Protein AF-A0A7Z8QVI4-F1 (afdb_monomer_lite)

Foldseek 3Di:
DVVVVVVVVPPDDDDDADDDDLLPDQLVCCCVRDDPQHSVNSVVSNVDHVPPPDDPPVPPPD

Radius of gyration: 19.03 Å; chains: 1; bounding box: 48×29×45 Å

Secondary structure (DSSP, 8-state):
-HHHHHHHTT--PPPP-PPP-TTTS-HHHHHHHSTT--HHHHHHHHHS-STTS--TTTTS--

Structure (mmCIF, N/CA/C/O backbone):
data_AF-A0A7Z8QVI4-F1
#
_entry.id   AF-A0A7Z8QVI4-F1
#
loop_
_atom_site.group_PDB
_atom_site.id
_atom_site.type_symbol
_atom_site.label_atom_id
_atom_site.label_alt_id
_atom_site.label_comp_id
_atom_site.label_asym_id
_atom_site.label_entity_id
_atom_site.label_seq_id
_atom_site.pdbx_PDB_ins_code
_atom_site.Cartn_x
_atom_site.Cartn_y
_atom_site.Cartn_z
_atom_site.occupancy
_atom_site.B_iso_or_equiv
_atom_site.auth_seq_id
_atom_site.auth_comp_id
_atom_site.auth_asym_id
_atom_site.auth_atom_id
_atom_site.pdbx_PDB_model_num
ATOM 1 N N . MET A 1 1 ? -29.506 4.344 30.017 1.00 63.00 1 MET A N 1
ATOM 2 C CA . MET A 1 1 ? -28.287 5.166 29.831 1.00 63.00 1 MET A CA 1
ATOM 3 C C . MET A 1 1 ? -27.002 4.404 30.169 1.00 63.00 1 MET A C 1
ATOM 5 O O . MET A 1 1 ? -26.241 4.120 29.259 1.00 63.00 1 MET A O 1
ATOM 9 N N . LYS A 1 2 ? -26.772 3.963 31.417 1.00 72.56 2 LYS A N 1
ATOM 10 C CA . LYS A 1 2 ? -25.502 3.308 31.820 1.00 72.56 2 LYS A CA 1
ATOM 11 C C . LYS A 1 2 ? -25.207 1.958 31.138 1.00 72.56 2 LYS A C 1
ATOM 13 O O . LYS A 1 2 ? -24.058 1.676 30.835 1.00 72.56 2 LYS A O 1
ATOM 18 N N . LYS A 1 3 ? -26.240 1.166 30.814 1.00 80.88 3 LYS A N 1
ATOM 19 C CA . LYS A 1 3 ? -26.089 -0.104 30.071 1.00 80.88 3 LYS A CA 1
ATOM 20 C C . LYS A 1 3 ? -25.591 0.087 28.629 1.00 80.88 3 LYS A C 1
ATOM 22 O O . LYS A 1 3 ? -24.896 -0.775 28.113 1.00 80.88 3 LYS A O 1
ATOM 27 N N . LEU A 1 4 ? -25.917 1.221 28.005 1.00 88.62 4 LEU A N 1
ATOM 28 C CA . LEU A 1 4 ? -25.497 1.534 26.637 1.00 88.62 4 LEU A CA 1
ATOM 29 C C . LEU A 1 4 ? -24.004 1.882 26.581 1.00 88.62 4 LEU A C 1
ATOM 31 O O . LEU A 1 4 ? -23.310 1.461 25.667 1.00 88.62 4 LEU A O 1
ATOM 35 N N . ILE A 1 5 ? -23.506 2.587 27.600 1.00 88.00 5 ILE A N 1
ATOM 36 C CA . ILE A 1 5 ? -22.086 2.940 27.725 1.00 88.00 5 ILE A CA 1
ATOM 37 C C . ILE A 1 5 ? -21.230 1.675 27.845 1.00 88.00 5 ILE A C 1
ATOM 39 O O . ILE A 1 5 ? -20.232 1.554 27.148 1.00 88.00 5 ILE A O 1
ATOM 43 N N . VAL A 1 6 ? -21.653 0.702 28.660 1.00 88.06 6 VAL A N 1
ATOM 44 C CA . VAL A 1 6 ? -20.937 -0.578 28.806 1.00 88.06 6 VAL A CA 1
ATOM 45 C C . VAL A 1 6 ? -20.899 -1.359 27.487 1.00 88.06 6 VAL A C 1
ATOM 47 O O . VAL A 1 6 ? -19.867 -1.929 27.162 1.00 88.06 6 VAL A O 1
ATOM 50 N N . LEU A 1 7 ? -21.978 -1.343 26.694 1.00 88.69 7 LEU A N 1
ATOM 51 C CA . LEU A 1 7 ? -22.017 -1.995 25.378 1.00 88.69 7 LEU A CA 1
ATOM 52 C C . LEU A 1 7 ? -21.040 -1.353 24.376 1.00 88.69 7 LEU A C 1
ATOM 54 O O . LEU A 1 7 ? -20.367 -2.061 23.632 1.00 88.69 7 LEU A O 1
ATOM 58 N N . LEU A 1 8 ? -20.933 -0.022 24.381 1.00 88.94 8 LEU A N 1
ATOM 59 C CA . LEU A 1 8 ? -20.041 0.725 23.486 1.00 88.94 8 LEU A CA 1
ATOM 60 C C . LEU A 1 8 ? -18.553 0.465 23.766 1.00 88.94 8 LEU A C 1
ATOM 62 O O . LEU A 1 8 ? -17.749 0.517 22.841 1.00 88.94 8 LEU A O 1
ATOM 66 N N . MET A 1 9 ? -18.187 0.135 25.009 1.00 86.56 9 MET A N 1
ATOM 67 C CA . MET A 1 9 ? -16.796 -0.161 25.382 1.00 86.56 9 MET A CA 1
ATOM 68 C C . MET A 1 9 ? -16.256 -1.458 24.757 1.00 86.56 9 MET A C 1
ATOM 70 O O . MET A 1 9 ? -15.044 -1.625 24.684 1.00 86.56 9 MET A O 1
ATOM 74 N N . PHE A 1 10 ? -17.122 -2.355 24.277 1.00 84.69 10 PHE A N 1
ATOM 75 C CA . PHE A 1 10 ? -16.711 -3.605 23.624 1.00 84.69 10 PHE A CA 1
ATOM 76 C C . PHE A 1 10 ? -16.585 -3.499 22.094 1.00 84.69 10 PHE A C 1
ATOM 78 O O . PHE A 1 10 ? -16.187 -4.468 21.456 1.00 84.69 10 PHE A O 1
ATOM 85 N N . LEU A 1 11 ? -16.895 -2.346 21.487 1.00 87.06 11 LEU A N 1
ATOM 86 C CA . LEU A 1 11 ? -16.885 -2.158 20.025 1.00 87.06 11 LEU A CA 1
ATOM 87 C C . LEU A 1 11 ? -15.518 -1.740 19.449 1.00 87.06 11 LEU A C 1
ATOM 89 O O . LEU A 1 11 ? -15.430 -1.344 18.288 1.00 87.06 11 LEU A O 1
ATOM 93 N N . SER A 1 12 ? -14.440 -1.808 20.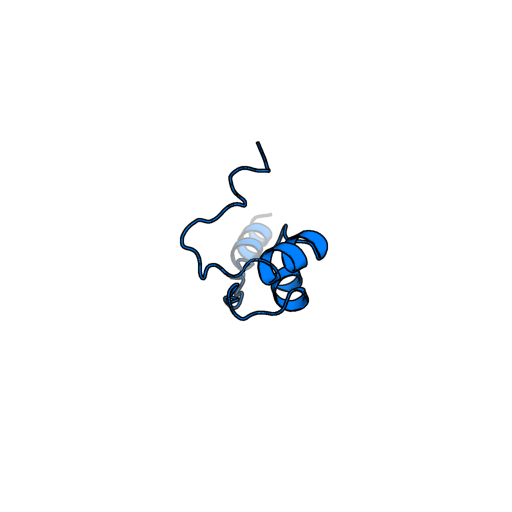231 1.00 81.44 12 SER A N 1
ATOM 94 C CA . SER A 1 12 ? -13.090 -1.517 19.741 1.00 81.44 12 SER A CA 1
ATOM 95 C C . SER A 1 12 ? -12.562 -2.677 18.890 1.00 81.44 12 SER A C 1
ATOM 97 O O . SER A 1 12 ? -12.028 -3.649 19.414 1.00 81.44 12 SER A O 1
ATOM 99 N N . PHE A 1 13 ? -12.700 -2.561 17.569 1.00 80.75 13 PHE A N 1
ATOM 100 C CA . PHE A 1 13 ? -12.101 -3.481 16.600 1.00 80.75 13 PHE A CA 1
ATOM 101 C C . PHE A 1 13 ? -10.754 -2.941 16.109 1.00 80.75 13 PHE A C 1
ATOM 103 O O . PHE A 1 13 ? -10.645 -1.777 15.722 1.00 80.75 13 PHE A O 1
ATOM 110 N N . SER A 1 14 ? -9.725 -3.790 16.103 1.00 83.94 14 SER A N 1
ATOM 111 C CA . SER A 1 14 ? -8.445 -3.484 15.460 1.00 83.94 14 SER A CA 1
ATOM 112 C C . SER A 1 14 ? -8.568 -3.659 13.947 1.00 83.94 14 SER A C 1
ATOM 114 O O . SER A 1 14 ? -9.045 -4.689 13.476 1.00 83.94 14 SER A O 1
ATOM 116 N N . VAL A 1 15 ? -8.117 -2.665 13.182 1.00 81.69 15 VAL A N 1
ATOM 117 C CA . VAL A 1 15 ? -7.933 -2.792 11.732 1.00 81.69 15 VAL A CA 1
ATOM 118 C C . VAL A 1 15 ? -6.588 -3.472 11.476 1.00 81.69 15 VAL A C 1
ATOM 120 O O . VAL A 1 15 ? -5.555 -3.003 11.949 1.00 81.69 15 VAL A O 1
ATOM 123 N N . PHE A 1 16 ? -6.611 -4.577 10.733 1.00 77.56 16 PHE A N 1
ATOM 124 C CA . PHE A 1 16 ? -5.418 -5.224 10.194 1.00 77.56 16 PHE A CA 1
ATOM 125 C C . PHE A 1 16 ? -5.327 -4.886 8.707 1.00 77.56 16 PHE A C 1
ATOM 127 O O . PHE A 1 16 ? -6.271 -5.136 7.961 1.00 77.56 16 PHE A O 1
ATOM 134 N N . ALA A 1 17 ? -4.208 -4.299 8.291 1.00 80.31 17 ALA A N 1
ATOM 135 C CA . ALA A 1 17 ? -3.890 -4.051 6.891 1.00 80.31 17 ALA A CA 1
ATOM 136 C C . ALA A 1 17 ? -2.563 -4.740 6.563 1.00 80.31 17 ALA A C 1
ATOM 138 O O . ALA A 1 17 ? -1.613 -4.654 7.346 1.00 80.31 17 ALA A O 1
ATOM 139 N N . GLU A 1 18 ? -2.505 -5.434 5.429 1.00 83.12 18 GLU A N 1
ATOM 140 C CA . GLU A 1 18 ? -1.268 -6.053 4.960 1.00 83.12 18 GLU A CA 1
ATOM 141 C C . GLU A 1 18 ? -0.306 -4.987 4.411 1.00 83.12 18 GLU A C 1
ATOM 143 O O . GLU A 1 18 ? -0.736 -4.049 3.733 1.00 83.12 18 GLU A O 1
ATOM 148 N N . PRO A 1 19 ? 1.003 -5.096 4.696 1.00 84.75 19 PRO A N 1
ATOM 149 C CA . PRO A 1 19 ? 1.986 -4.167 4.162 1.00 84.75 19 PRO A CA 1
ATOM 150 C C . PRO A 1 19 ? 2.191 -4.397 2.657 1.00 84.75 19 PRO A C 1
ATOM 152 O O . PRO A 1 19 ? 2.480 -5.511 2.225 1.00 84.75 19 PRO A O 1
ATOM 155 N N . VAL A 1 20 ? 2.118 -3.325 1.863 1.00 88.31 20 VAL A N 1
ATOM 156 C CA . VAL A 1 20 ? 2.417 -3.352 0.422 1.00 88.31 20 VAL A CA 1
ATOM 157 C C . VAL A 1 20 ? 3.867 -2.936 0.156 1.00 88.31 20 VAL A C 1
ATOM 159 O O . VAL A 1 20 ? 4.372 -1.970 0.731 1.00 88.31 20 VAL A O 1
ATOM 162 N N . ASN A 1 21 ? 4.563 -3.658 -0.725 1.00 88.56 21 ASN A N 1
ATOM 163 C CA . ASN A 1 21 ? 5.927 -3.316 -1.132 1.00 88.56 21 ASN A CA 1
ATOM 164 C C . ASN A 1 21 ? 5.913 -2.415 -2.374 1.00 88.56 21 ASN A C 1
ATOM 166 O O . ASN A 1 21 ? 5.772 -2.910 -3.488 1.00 88.56 21 ASN A O 1
ATOM 170 N N . ILE A 1 22 ? 6.133 -1.112 -2.195 1.00 85.69 22 ILE A N 1
ATOM 171 C CA . ILE A 1 22 ? 6.076 -0.105 -3.274 1.00 85.69 22 ILE A CA 1
ATOM 172 C C . ILE A 1 22 ? 7.072 -0.332 -4.421 1.00 85.69 22 ILE A C 1
ATOM 174 O O . ILE A 1 22 ? 6.822 0.100 -5.538 1.00 85.69 22 ILE A O 1
ATOM 178 N N . ASN A 1 23 ? 8.184 -1.025 -4.163 1.00 84.44 23 ASN A N 1
ATOM 179 C CA . ASN A 1 23 ? 9.234 -1.261 -5.158 1.00 84.44 23 ASN A CA 1
ATOM 180 C C . ASN A 1 23 ? 8.956 -2.491 -6.034 1.00 84.44 23 ASN A C 1
ATOM 182 O O . ASN A 1 23 ? 9.710 -2.772 -6.964 1.00 84.44 23 ASN A O 1
ATOM 186 N N . LYS A 1 24 ? 7.917 -3.264 -5.699 1.00 86.44 24 LYS A N 1
ATOM 187 C CA . LYS A 1 24 ? 7.543 -4.500 -6.398 1.00 86.44 24 LYS A CA 1
ATOM 188 C C . LYS A 1 24 ? 6.075 -4.540 -6.809 1.00 86.44 24 LYS A C 1
ATOM 190 O O . LYS A 1 24 ? 5.752 -5.235 -7.765 1.00 86.44 24 LYS A O 1
ATOM 195 N N . ALA A 1 25 ? 5.210 -3.854 -6.070 1.00 87.00 25 ALA A N 1
ATOM 196 C CA . ALA A 1 25 ? 3.779 -3.838 -6.307 1.00 87.00 25 ALA A CA 1
ATOM 197 C C . ALA A 1 25 ? 3.436 -3.111 -7.612 1.00 87.00 25 ALA A C 1
ATOM 199 O O . ALA A 1 25 ? 4.109 -2.167 -8.034 1.00 87.00 25 ALA A O 1
ATOM 200 N N . SER A 1 26 ? 2.359 -3.564 -8.239 1.00 90.81 26 SER A N 1
ATOM 201 C CA . SER A 1 26 ? 1.743 -2.902 -9.384 1.00 90.81 26 SER A CA 1
ATOM 202 C C . SER A 1 26 ? 1.074 -1.583 -8.976 1.00 90.81 26 SER A C 1
ATOM 204 O O . SER A 1 26 ? 0.790 -1.335 -7.803 1.00 90.81 26 SER A O 1
ATOM 206 N N . ALA A 1 27 ? 0.790 -0.721 -9.956 1.00 90.75 27 ALA A N 1
ATOM 207 C CA . ALA A 1 27 ? 0.137 0.562 -9.691 1.00 90.75 27 ALA A CA 1
ATOM 208 C C . ALA A 1 27 ? -1.258 0.368 -9.070 1.00 90.75 27 ALA A C 1
ATOM 210 O O . ALA A 1 27 ? -1.635 1.103 -8.161 1.00 90.75 27 ALA A O 1
ATOM 211 N N . ASP A 1 28 ? -1.989 -0.655 -9.508 1.00 92.75 28 ASP A N 1
ATOM 212 C CA . ASP A 1 28 ? -3.331 -0.944 -9.005 1.00 92.75 28 ASP A CA 1
ATOM 213 C C . ASP A 1 28 ? -3.287 -1.426 -7.546 1.00 92.75 28 ASP A C 1
ATOM 215 O O . ASP A 1 28 ? -4.073 -0.971 -6.717 1.00 92.75 28 ASP A O 1
ATOM 219 N N . GLU A 1 29 ? -2.314 -2.276 -7.195 1.00 90.88 29 GLU A N 1
ATOM 220 C CA . GLU A 1 29 ? -2.092 -2.716 -5.810 1.00 90.88 29 GLU A CA 1
ATOM 221 C C . GLU A 1 29 ? -1.717 -1.543 -4.898 1.00 90.88 29 GLU A C 1
ATOM 223 O O . GLU A 1 29 ? -2.243 -1.415 -3.795 1.00 90.88 29 GLU A O 1
ATOM 228 N N . ILE A 1 30 ? -0.852 -0.638 -5.363 1.00 90.31 30 ILE A N 1
ATOM 229 C CA . ILE A 1 30 ? -0.458 0.552 -4.599 1.00 90.31 30 ILE A CA 1
ATOM 230 C C . ILE A 1 30 ? -1.662 1.477 -4.370 1.00 90.31 30 ILE A C 1
ATOM 232 O O . ILE A 1 30 ? -1.841 1.969 -3.255 1.00 90.31 30 ILE A O 1
ATOM 236 N N . ALA A 1 31 ? -2.494 1.699 -5.391 1.00 92.31 31 ALA A N 1
ATOM 237 C CA . ALA A 1 31 ? -3.686 2.539 -5.274 1.00 92.31 31 ALA A CA 1
ATOM 238 C C . ALA A 1 31 ? -4.748 1.926 -4.345 1.00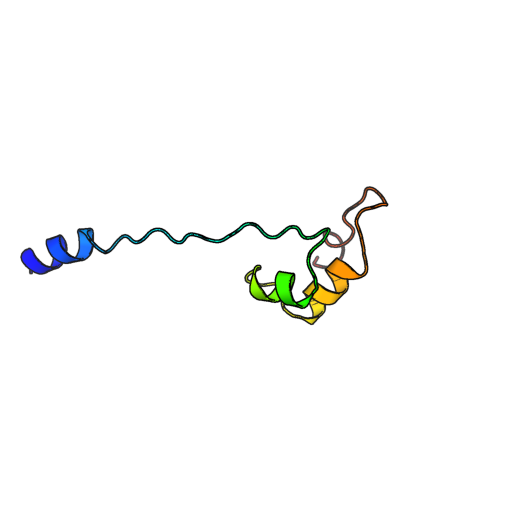 92.31 31 ALA A C 1
ATOM 240 O O . ALA A 1 31 ? -5.394 2.639 -3.577 1.00 92.31 31 ALA A O 1
ATOM 241 N N . ALA A 1 32 ? -4.904 0.600 -4.375 1.00 90.94 32 ALA A N 1
ATOM 242 C CA . ALA A 1 32 ? -5.842 -0.111 -3.512 1.00 90.94 32 ALA A CA 1
ATOM 243 C C . ALA A 1 32 ? -5.375 -0.166 -2.047 1.00 90.94 32 ALA A C 1
ATOM 245 O O . ALA A 1 32 ? -6.193 -0.061 -1.132 1.00 90.94 32 ALA A O 1
ATOM 246 N N . SER A 1 33 ? -4.070 -0.329 -1.811 1.00 90.12 33 SER A N 1
ATOM 247 C CA . SER A 1 33 ? -3.511 -0.488 -0.464 1.00 90.12 33 SER A CA 1
ATOM 248 C C . SER A 1 33 ? -3.208 0.834 0.248 1.00 90.12 33 SER A C 1
ATOM 250 O O . SER A 1 33 ? -3.182 0.858 1.480 1.00 90.12 33 SER A O 1
ATOM 252 N N . LEU A 1 34 ? -2.966 1.935 -0.477 1.00 88.06 34 LEU A N 1
ATOM 253 C CA . LEU A 1 34 ? -2.555 3.213 0.116 1.00 88.06 34 LEU A CA 1
ATOM 254 C C . LEU A 1 34 ? -3.653 4.278 0.033 1.00 88.06 34 LEU A C 1
ATOM 256 O O . LEU A 1 34 ? -3.921 4.871 -1.012 1.00 88.06 34 LEU A O 1
ATOM 260 N N . ASN A 1 35 ? -4.227 4.611 1.189 1.00 86.56 35 ASN A N 1
ATOM 261 C CA . ASN A 1 35 ? -5.175 5.715 1.297 1.00 86.56 35 ASN A CA 1
ATOM 262 C C . ASN A 1 35 ? -4.509 7.049 0.891 1.00 86.56 35 ASN A C 1
ATOM 264 O O . ASN A 1 35 ? -3.451 7.410 1.405 1.00 86.56 35 ASN A O 1
ATOM 268 N N . GLY A 1 36 ? -5.126 7.782 -0.042 1.00 87.25 36 GLY A N 1
ATOM 269 C CA . GLY A 1 36 ? -4.616 9.058 -0.564 1.00 87.25 36 GLY A CA 1
ATOM 270 C C . GLY A 1 36 ? -3.708 8.940 -1.798 1.00 87.25 36 GLY A C 1
ATOM 271 O O . GLY A 1 36 ? -3.304 9.968 -2.367 1.00 87.25 36 GLY A O 1
ATOM 272 N N . VAL A 1 37 ? -3.430 7.714 -2.253 1.00 89.69 37 VAL A N 1
ATOM 273 C CA . VAL A 1 37 ? -2.725 7.430 -3.508 1.00 89.69 37 VAL A CA 1
ATOM 274 C C . VAL A 1 37 ? -3.736 6.932 -4.538 1.00 89.69 37 VAL A C 1
ATOM 276 O O . VAL A 1 37 ? -4.151 5.787 -4.515 1.00 89.69 37 VAL A O 1
ATOM 279 N N . GLY A 1 38 ? -4.159 7.812 -5.446 1.00 89.06 38 GLY A N 1
ATOM 280 C CA . GLY A 1 38 ? -4.987 7.410 -6.589 1.00 89.06 38 GLY A CA 1
ATOM 281 C C . GLY A 1 38 ? -4.148 6.908 -7.766 1.00 89.06 38 GLY A C 1
ATOM 282 O O . GLY A 1 38 ? -2.935 7.129 -7.805 1.00 89.06 38 GLY A O 1
ATOM 283 N N . ASP A 1 39 ? -4.812 6.340 -8.771 1.00 90.81 39 ASP A N 1
ATOM 284 C CA . ASP A 1 39 ? -4.202 5.673 -9.932 1.00 90.81 39 ASP A CA 1
ATOM 285 C C . ASP A 1 39 ? -3.079 6.485 -10.588 1.00 90.81 39 ASP A C 1
ATOM 287 O O . ASP A 1 39 ? -1.998 5.967 -10.852 1.00 90.81 39 ASP A O 1
ATOM 291 N N . LYS A 1 40 ? -3.290 7.794 -10.794 1.00 89.06 40 LYS A N 1
ATOM 292 C CA . LYS A 1 40 ? -2.281 8.676 -11.409 1.00 89.06 40 LYS A CA 1
ATOM 293 C C . LYS A 1 40 ? -0.983 8.725 -10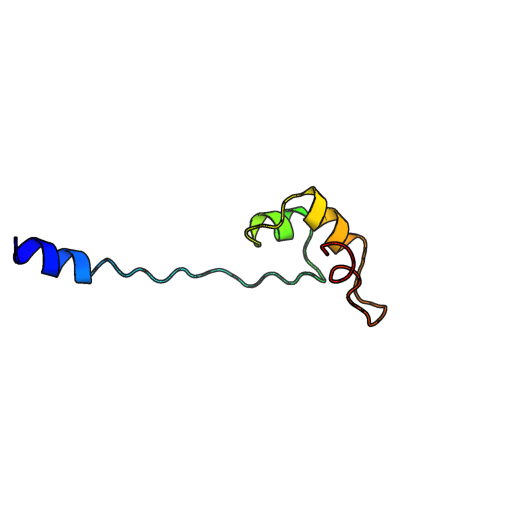.601 1.00 89.06 40 LYS A C 1
ATOM 295 O O . LYS A 1 40 ? 0.097 8.667 -11.179 1.00 89.06 40 LYS A O 1
ATOM 300 N N . LYS A 1 41 ? -1.090 8.811 -9.272 1.00 86.50 41 LYS A N 1
ATOM 301 C CA . LYS A 1 41 ? 0.071 8.839 -8.374 1.00 86.50 41 LYS A CA 1
ATOM 302 C C . LYS A 1 41 ? 0.719 7.460 -8.285 1.00 86.50 41 LYS A C 1
ATOM 304 O O . LYS A 1 41 ? 1.939 7.369 -8.313 1.00 86.50 41 LYS A O 1
ATOM 309 N N . ALA A 1 42 ? -0.078 6.393 -8.232 1.00 90.12 42 ALA A N 1
ATOM 310 C CA . ALA A 1 42 ? 0.443 5.030 -8.198 1.00 90.12 42 ALA A CA 1
ATOM 311 C C . ALA A 1 42 ? 1.219 4.670 -9.476 1.00 90.12 42 ALA A C 1
ATOM 313 O O . ALA A 1 42 ? 2.301 4.092 -9.413 1.00 90.12 42 ALA A O 1
ATOM 314 N N . GLN A 1 43 ? 0.720 5.093 -10.639 1.00 89.69 43 GLN A N 1
ATOM 315 C CA . GLN A 1 43 ? 1.419 4.939 -11.914 1.00 89.69 43 GLN A CA 1
ATOM 316 C C . GLN A 1 43 ? 2.741 5.706 -11.953 1.00 89.69 43 GLN A C 1
ATOM 318 O O . GLN A 1 43 ? 3.706 5.224 -12.539 1.00 89.69 43 GLN A O 1
ATOM 323 N N . GLU A 1 44 ? 2.798 6.900 -11.364 1.00 85.50 44 GLU A N 1
ATOM 324 C CA . GLU A 1 44 ? 4.050 7.647 -11.241 1.00 85.50 44 GLU A CA 1
ATOM 325 C C . GLU A 1 44 ? 5.045 6.908 -10.342 1.00 85.50 44 GLU A C 1
ATOM 327 O O . GLU A 1 44 ? 6.185 6.728 -10.757 1.00 85.50 44 GLU A O 1
ATOM 332 N N . ILE A 1 45 ? 4.604 6.400 -9.188 1.00 83.62 45 ILE A N 1
ATOM 333 C CA . ILE A 1 45 ? 5.445 5.632 -8.254 1.00 83.62 45 ILE A CA 1
ATOM 334 C C . ILE A 1 45 ? 6.094 4.427 -8.954 1.00 83.62 45 ILE A C 1
ATOM 336 O O . ILE A 1 45 ? 7.306 4.253 -8.872 1.00 83.62 45 ILE A O 1
ATOM 340 N N . VAL A 1 46 ? 5.322 3.640 -9.711 1.00 86.25 46 VAL A N 1
ATOM 341 C CA . VAL A 1 46 ? 5.856 2.473 -10.444 1.00 86.25 46 VAL A CA 1
ATOM 342 C C . VAL A 1 46 ? 6.808 2.878 -11.576 1.00 86.25 46 VAL A C 1
ATOM 344 O O . VAL A 1 46 ? 7.756 2.156 -11.880 1.00 86.25 46 VAL A O 1
ATOM 347 N N . LYS A 1 47 ? 6.586 4.037 -12.212 1.00 82.69 47 LYS A N 1
ATOM 348 C CA . LYS A 1 47 ? 7.448 4.539 -13.297 1.00 82.69 47 LYS A CA 1
ATOM 349 C C . LYS A 1 47 ? 8.828 4.988 -12.818 1.00 82.69 47 LYS A C 1
ATOM 351 O O . LYS A 1 47 ? 9.744 5.031 -13.638 1.00 82.69 47 LYS A O 1
ATOM 356 N N . TYR A 1 48 ? 8.983 5.321 -11.539 1.00 72.12 48 TYR A N 1
ATOM 357 C CA . TYR A 1 48 ? 10.240 5.801 -10.966 1.00 72.12 48 TYR A CA 1
ATOM 358 C C . TYR A 1 48 ? 10.746 4.851 -9.872 1.00 72.12 48 TYR A C 1
ATOM 360 O O . TYR A 1 48 ? 10.658 5.170 -8.687 1.00 72.12 48 TYR A O 1
ATOM 368 N N . PRO A 1 49 ? 11.307 3.689 -10.247 1.00 61.75 49 PRO A N 1
ATOM 369 C CA . PRO A 1 49 ? 11.942 2.798 -9.285 1.00 61.75 49 PRO A CA 1
ATOM 370 C C . PRO A 1 49 ? 13.164 3.473 -8.636 1.00 61.75 49 PRO A C 1
ATOM 372 O O . PRO A 1 49 ? 14.010 4.056 -9.318 1.00 61.75 49 PRO A O 1
ATOM 375 N N . GLU A 1 50 ? 13.286 3.357 -7.310 1.00 57.59 50 GLU A N 1
ATOM 376 C CA . GLU A 1 50 ? 14.330 3.965 -6.463 1.00 57.59 50 GLU A CA 1
ATOM 377 C C . GLU A 1 50 ? 15.754 3.398 -6.668 1.00 57.59 50 GLU A C 1
ATOM 379 O O . GLU A 1 50 ? 16.613 3.507 -5.792 1.00 57.59 50 GLU A O 1
ATOM 384 N N . THR A 1 51 ? 16.081 2.826 -7.830 1.00 52.62 51 THR A N 1
ATOM 385 C CA . THR A 1 51 ? 17.446 2.352 -8.134 1.00 52.62 51 THR A CA 1
ATOM 386 C C . THR A 1 51 ? 18.482 3.487 -8.215 1.00 52.62 51 THR A C 1
ATOM 388 O O . THR A 1 51 ? 19.648 3.235 -8.501 1.00 52.62 51 THR A O 1
ATOM 391 N N . LEU A 1 52 ? 18.077 4.736 -7.961 1.00 56.81 52 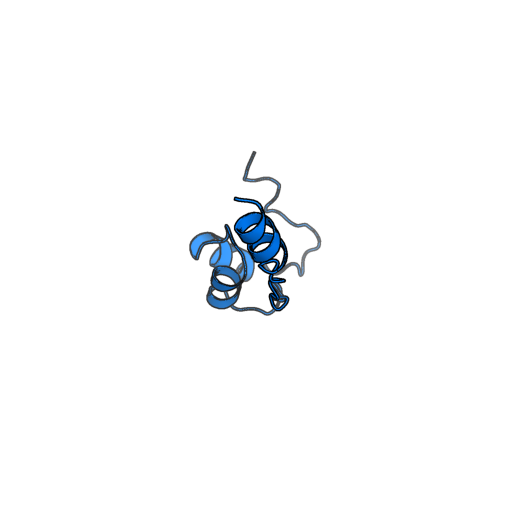LEU A N 1
ATOM 392 C CA . LEU A 1 52 ? 18.893 5.943 -8.060 1.00 56.81 52 LEU A CA 1
ATOM 393 C C . LEU A 1 52 ? 18.785 6.861 -6.822 1.00 56.81 52 LEU A C 1
ATOM 395 O O . LEU A 1 52 ? 18.754 8.074 -6.956 1.00 56.81 52 LEU A O 1
ATOM 399 N N . GLY A 1 53 ? 18.719 6.310 -5.606 1.00 53.22 53 GLY A N 1
ATOM 400 C CA . GLY A 1 53 ? 19.227 6.976 -4.389 1.00 53.22 53 GLY A CA 1
ATOM 401 C C . GLY A 1 53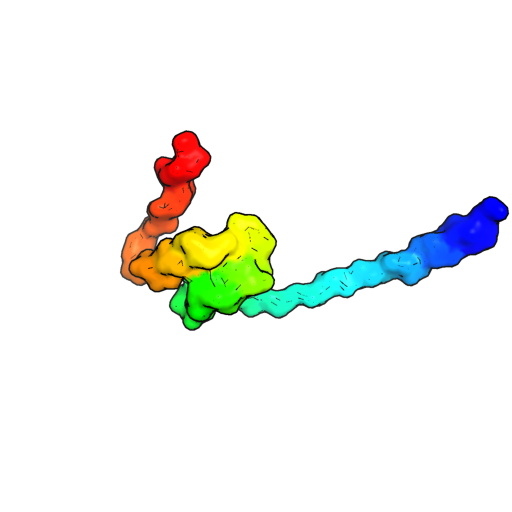 ? 18.721 8.386 -4.017 1.00 53.22 53 GLY A C 1
ATOM 402 O O . GLY A 1 53 ? 19.386 9.056 -3.231 1.00 53.22 53 GLY A O 1
ATOM 403 N N . ALA A 1 54 ? 17.583 8.859 -4.532 1.00 49.69 54 ALA A N 1
ATOM 404 C CA . ALA A 1 54 ? 16.961 10.112 -4.102 1.00 49.69 54 ALA A CA 1
ATOM 405 C C . ALA A 1 54 ? 15.438 10.088 -4.353 1.00 49.69 54 ALA A C 1
ATOM 407 O O . ALA A 1 54 ? 15.019 9.999 -5.510 1.00 49.69 54 ALA A O 1
ATOM 408 N N . PRO A 1 55 ? 14.583 10.216 -3.319 1.00 51.97 55 PRO A N 1
ATOM 409 C CA . PRO A 1 55 ? 13.136 10.248 -3.505 1.00 51.97 55 PRO A CA 1
ATOM 410 C C . PRO A 1 55 ? 12.698 11.628 -4.024 1.00 51.97 55 PRO A C 1
ATOM 412 O O . PRO A 1 55 ? 12.414 12.553 -3.261 1.00 51.97 55 PRO A O 1
ATOM 415 N N . CYS A 1 56 ? 12.627 11.789 -5.346 1.00 54.59 56 CYS A N 1
ATOM 416 C CA . CYS A 1 56 ? 12.221 13.041 -5.998 1.00 54.59 56 CYS A CA 1
ATOM 417 C C . CYS A 1 56 ? 10.689 13.165 -6.166 1.00 54.59 56 CYS A C 1
ATOM 419 O O . CYS A 1 56 ? 10.195 13.508 -7.236 1.00 54.59 56 CYS A O 1
ATOM 421 N N . TYR A 1 57 ? 9.925 12.904 -5.100 1.00 52.31 57 TYR A N 1
ATOM 422 C CA . TYR A 1 57 ? 8.500 13.281 -5.009 1.00 52.31 57 TYR A CA 1
ATOM 423 C C . TYR A 1 57 ? 8.221 14.291 -3.892 1.00 52.31 57 TYR A C 1
ATOM 425 O O . TYR A 1 57 ? 7.206 14.983 -3.925 1.00 52.31 57 TYR A O 1
ATOM 433 N N . LEU A 1 58 ? 9.154 14.461 -2.948 1.00 51.25 58 LEU A N 1
ATOM 434 C CA . LEU A 1 58 ? 9.044 15.458 -1.876 1.00 51.25 58 LEU A CA 1
ATOM 435 C C . LEU A 1 58 ? 9.349 16.894 -2.344 1.00 51.25 58 LEU A C 1
ATOM 437 O O . LEU A 1 58 ? 9.198 17.839 -1.575 1.00 51.25 58 LEU A O 1
ATOM 441 N N . THR A 1 59 ? 9.751 17.086 -3.602 1.00 50.66 59 THR A N 1
ATOM 442 C CA . THR A 1 59 ? 10.101 18.400 -4.169 1.00 50.66 59 THR A CA 1
ATOM 443 C C . THR A 1 59 ? 9.010 19.010 -5.050 1.00 50.66 59 THR A C 1
ATOM 445 O O . THR A 1 59 ? 9.134 20.176 -5.418 1.00 50.66 59 THR A O 1
ATOM 448 N N . LYS A 1 60 ? 7.935 18.271 -5.377 1.00 48.47 60 LYS A N 1
ATOM 449 C CA . LYS A 1 60 ? 6.902 18.717 -6.338 1.00 48.47 60 LYS A CA 1
ATOM 450 C C . LYS A 1 60 ? 5.530 19.035 -5.726 1.00 48.47 60 LYS A C 1
ATOM 452 O O . LYS A 1 60 ? 4.649 19.492 -6.442 1.00 48.47 60 LYS A O 1
ATOM 457 N N . PHE A 1 61 ? 5.360 18.828 -4.419 1.00 49.97 61 PHE A N 1
ATOM 458 C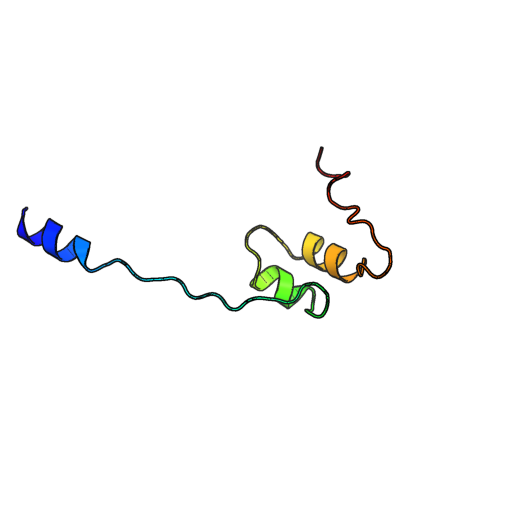 CA . PHE A 1 61 ? 4.138 19.162 -3.669 1.00 49.97 61 PHE A CA 1
ATOM 459 C C . PHE A 1 61 ? 4.311 20.361 -2.718 1.00 49.97 61 PHE A C 1
ATOM 461 O O . PHE A 1 61 ? 3.539 20.497 -1.771 1.00 49.97 61 PHE A O 1
ATOM 468 N N . ARG A 1 62 ? 5.321 21.211 -2.944 1.00 47.44 62 ARG A N 1
ATOM 469 C CA . ARG A 1 62 ? 5.418 22.506 -2.261 1.00 47.44 62 ARG A CA 1
ATOM 470 C C . ARG A 1 62 ? 4.658 23.575 -3.039 1.00 47.44 62 ARG A C 1
ATOM 472 O O . ARG A 1 62 ? 4.770 23.557 -4.284 1.00 47.44 62 ARG A O 1
#

Sequence (62 aa):
MKKLIVLLMFLSFSVFAEPVNINKASADEIAASLNGVGDKKAQEIVKYPETLGAPCYLTKFR

pLDDT: mean 78.31, std 14.76, range [47.44, 92.75]